Protein AF-A0A7W0W1U2-F1 (afdb_monomer_lite)

Structure (mmCIF, N/CA/C/O backbone):
data_AF-A0A7W0W1U2-F1
#
_entry.id   AF-A0A7W0W1U2-F1
#
loop_
_atom_site.group_PDB
_atom_site.id
_atom_site.type_symbol
_atom_site.label_atom_id
_atom_site.label_alt_id
_atom_site.label_comp_id
_atom_site.label_asym_id
_atom_site.label_entity_id
_atom_site.label_seq_id
_atom_site.pdbx_PDB_ins_code
_atom_site.Cartn_x
_atom_site.Cartn_y
_atom_site.Cartn_z
_atom_site.occupancy
_atom_site.B_iso_or_equiv
_atom_site.auth_seq_id
_atom_site.auth_comp_id
_atom_site.auth_asym_id
_atom_site.auth_atom_id
_atom_site.pdbx_PDB_model_num
ATOM 1 N N . MET A 1 1 ? -8.703 -3.988 0.001 1.00 91.25 1 MET A N 1
ATOM 2 C CA . MET A 1 1 ? -7.296 -3.685 0.363 1.00 91.25 1 MET A CA 1
ATOM 3 C C . MET A 1 1 ? -6.735 -2.742 -0.685 1.00 91.25 1 MET A C 1
ATOM 5 O O . MET A 1 1 ? -7.022 -2.991 -1.842 1.00 91.25 1 MET A O 1
ATOM 9 N N . LEU A 1 2 ? -6.006 -1.680 -0.333 1.00 95.44 2 LEU A N 1
ATOM 10 C CA . LEU A 1 2 ? -5.443 -0.754 -1.333 1.00 95.44 2 LEU A CA 1
ATOM 11 C C . LEU A 1 2 ? -4.035 -1.207 -1.749 1.00 95.44 2 LEU A C 1
ATOM 13 O O . LEU A 1 2 ? -3.272 -1.647 -0.891 1.00 95.44 2 LEU A O 1
ATOM 17 N N . ILE A 1 3 ? -3.698 -1.102 -3.032 1.00 94.31 3 ILE A N 1
ATOM 18 C CA . ILE A 1 3 ? -2.382 -1.440 -3.584 1.00 94.31 3 ILE A CA 1
ATOM 19 C C . ILE A 1 3 ? -1.777 -0.195 -4.227 1.00 94.31 3 ILE A C 1
ATOM 21 O O . ILE A 1 3 ? -2.389 0.427 -5.092 1.00 94.31 3 ILE A O 1
ATOM 25 N N . LEU A 1 4 ? -0.564 0.141 -3.796 1.00 92.38 4 LEU A N 1
ATOM 26 C CA . LEU A 1 4 ? 0.267 1.216 -4.322 1.00 92.38 4 LEU A CA 1
ATOM 27 C C . LEU A 1 4 ? 1.509 0.581 -4.941 1.00 92.38 4 LEU A C 1
ATOM 29 O O . LEU A 1 4 ? 2.336 0.015 -4.226 1.00 92.38 4 LEU A O 1
ATOM 33 N N . ALA A 1 5 ? 1.615 0.640 -6.264 1.00 90.88 5 ALA A N 1
ATOM 34 C CA . ALA A 1 5 ? 2.724 0.065 -7.014 1.00 90.88 5 ALA A CA 1
ATOM 35 C C . ALA A 1 5 ? 3.254 1.070 -8.032 1.00 90.88 5 ALA A C 1
ATOM 37 O O . ALA A 1 5 ? 2.494 1.900 -8.530 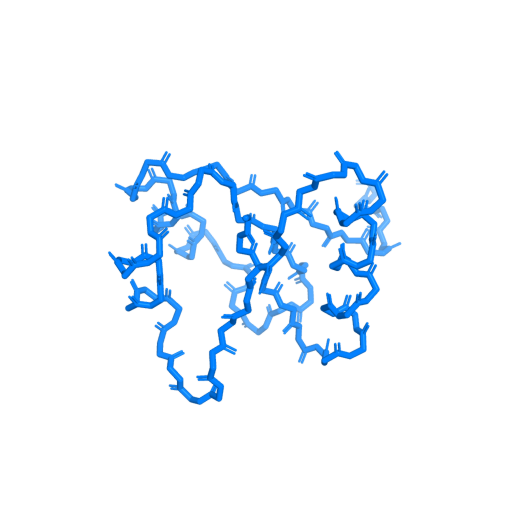1.00 90.88 5 ALA A O 1
ATOM 38 N N . ARG A 1 6 ? 4.563 1.030 -8.313 1.00 86.31 6 ARG A N 1
ATOM 39 C CA . ARG A 1 6 ? 5.161 1.936 -9.308 1.00 86.31 6 ARG A CA 1
ATOM 40 C C . ARG A 1 6 ? 4.694 1.598 -10.717 1.00 86.31 6 ARG A C 1
ATOM 42 O O . ARG A 1 6 ? 4.511 2.488 -11.540 1.00 86.31 6 ARG A O 1
ATOM 49 N N . GLU A 1 7 ? 4.586 0.305 -10.987 1.00 88.69 7 GLU A N 1
ATOM 50 C CA . GLU A 1 7 ? 4.265 -0.244 -12.294 1.00 88.69 7 GLU A CA 1
ATOM 51 C C . GLU A 1 7 ? 2.925 -0.972 -12.222 1.00 88.69 7 GLU A C 1
ATOM 53 O O . GLU A 1 7 ? 2.712 -1.811 -11.341 1.00 88.69 7 GLU A O 1
ATOM 58 N N . ASP A 1 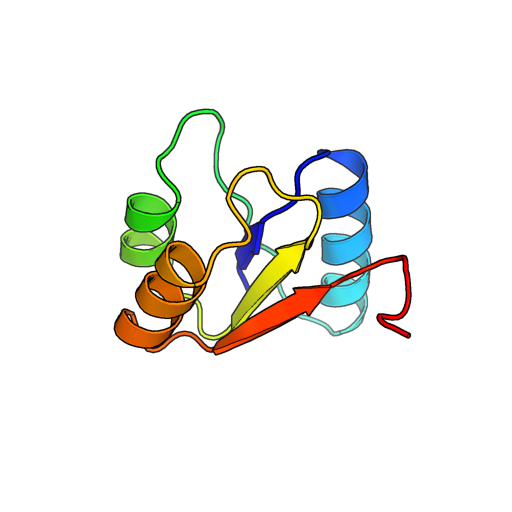8 ? 2.048 -0.706 -13.190 1.00 90.31 8 ASP A N 1
ATOM 59 C CA . ASP A 1 8 ? 0.709 -1.305 -13.259 1.00 90.31 8 ASP A CA 1
ATOM 60 C C . ASP A 1 8 ? 0.759 -2.837 -13.231 1.00 90.31 8 ASP A C 1
ATOM 62 O O . ASP A 1 8 ? -0.071 -3.488 -12.598 1.00 90.31 8 ASP A O 1
ATOM 66 N N . VAL A 1 9 ? 1.775 -3.427 -13.868 1.00 92.25 9 VAL A N 1
ATOM 67 C CA . VAL A 1 9 ? 1.981 -4.881 -13.895 1.00 92.25 9 VAL A CA 1
ATOM 68 C C . VAL A 1 9 ? 2.266 -5.425 -12.494 1.00 92.25 9 VAL A C 1
ATOM 70 O O . VAL A 1 9 ? 1.696 -6.445 -12.110 1.00 92.25 9 VAL A O 1
ATOM 73 N N . VAL A 1 10 ? 3.104 -4.745 -11.706 1.00 91.31 10 VAL A N 1
ATOM 74 C CA . VAL A 1 10 ? 3.393 -5.145 -10.320 1.00 91.31 10 VAL A CA 1
ATOM 75 C C . VAL A 1 10 ? 2.127 -5.030 -9.472 1.00 91.31 10 VAL A C 1
ATOM 77 O O . VAL A 1 10 ? 1.784 -5.970 -8.754 1.00 91.31 10 VAL A O 1
ATOM 80 N N . GLY A 1 11 ? 1.380 -3.932 -9.615 1.00 92.88 11 GLY A N 1
ATOM 81 C CA . GLY A 1 11 ? 0.092 -3.745 -8.944 1.00 92.88 11 GLY A CA 1
ATOM 82 C C . GLY A 1 11 ? -0.919 -4.845 -9.284 1.00 92.88 11 GLY A C 1
ATOM 83 O O . GLY A 1 11 ? -1.555 -5.403 -8.388 1.00 92.88 11 GLY A O 1
ATOM 84 N N . ALA A 1 12 ? -1.029 -5.218 -10.560 1.00 94.69 12 ALA A N 1
ATOM 85 C CA . ALA A 1 12 ? -1.914 -6.285 -11.019 1.00 94.69 12 ALA A CA 1
ATOM 86 C C . ALA A 1 12 ? -1.515 -7.656 -10.446 1.00 94.69 12 ALA A C 1
ATOM 88 O O . ALA A 1 12 ? -2.373 -8.396 -9.967 1.00 94.69 12 ALA A O 1
ATOM 89 N N . LEU A 1 13 ? -0.218 -7.985 -10.425 1.00 94.38 13 LEU A N 1
ATOM 90 C CA . LEU A 1 13 ? 0.277 -9.238 -9.841 1.00 94.38 13 LEU A CA 1
ATOM 91 C C . LEU A 1 13 ? 0.019 -9.311 -8.332 1.00 94.38 13 LEU A C 1
ATOM 93 O O . LEU A 1 13 ? -0.420 -10.346 -7.830 1.00 94.38 13 LEU A O 1
ATOM 97 N N . LEU A 1 14 ? 0.246 -8.212 -7.607 1.00 92.69 14 LEU A N 1
ATOM 98 C CA . LEU A 1 14 ? -0.089 -8.120 -6.187 1.00 92.69 14 LEU A CA 1
ATOM 99 C C . LEU A 1 14 ? -1.598 -8.257 -5.960 1.00 92.69 14 LEU A C 1
ATOM 101 O O . LEU A 1 14 ? -2.012 -8.960 -5.041 1.00 92.69 14 LEU A O 1
ATOM 105 N N . GLY A 1 15 ? -2.418 -7.645 -6.814 1.00 94.75 15 GLY A N 1
ATOM 106 C CA . GLY A 1 15 ? -3.873 -7.778 -6.773 1.00 94.75 15 GLY A CA 1
ATOM 107 C C . GLY A 1 15 ? -4.348 -9.207 -6.969 1.00 94.75 15 GLY A C 1
ATOM 108 O O . GLY A 1 15 ? -5.134 -9.701 -6.167 1.00 94.75 15 GLY A O 1
ATOM 109 N N . LEU A 1 16 ? -3.7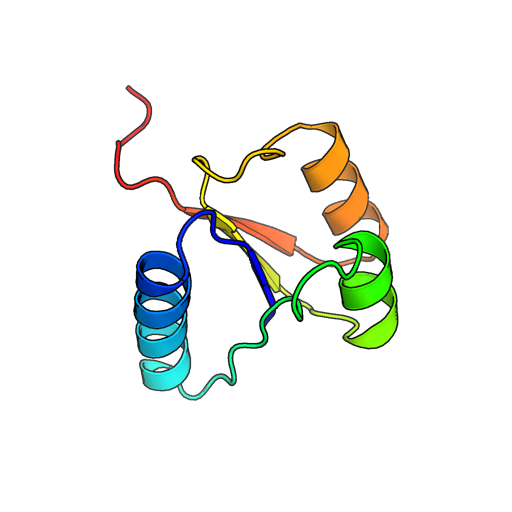91 -9.919 -7.947 1.00 95.69 16 LEU A N 1
ATOM 110 C CA . LEU A 1 16 ? -4.107 -11.327 -8.171 1.00 95.69 16 LEU A CA 1
ATOM 111 C C . LEU A 1 16 ? -3.837 -12.178 -6.919 1.00 95.69 16 LEU A C 1
ATOM 113 O O . LEU A 1 16 ? -4.656 -13.012 -6.539 1.00 95.69 16 LEU A O 1
ATOM 117 N N . LEU A 1 17 ? -2.712 -11.958 -6.229 1.00 92.75 17 LEU A N 1
ATOM 118 C CA . LEU A 1 17 ? -2.399 -12.683 -4.988 1.00 92.75 17 LEU A CA 1
ATOM 119 C C . LEU A 1 17 ? -3.434 -12.445 -3.879 1.00 92.75 17 LEU A C 1
ATOM 121 O O . LEU A 1 17 ? -3.636 -13.306 -3.022 1.00 92.75 17 LEU A O 1
ATOM 125 N N . VAL A 1 18 ? -4.077 -11.283 -3.896 1.00 92.06 18 VAL A N 1
ATOM 126 C CA . VAL A 1 18 ? -5.080 -10.843 -2.922 1.00 92.06 18 VAL A CA 1
ATOM 127 C C . VAL A 1 18 ? -6.436 -11.445 -3.255 1.00 92.06 18 VAL A C 1
ATOM 129 O O . VAL A 1 18 ? -7.088 -12.005 -2.373 1.00 92.06 18 VAL A O 1
ATOM 132 N N . GLU A 1 19 ? -6.804 -11.443 -4.533 1.00 95.44 19 GLU A N 1
ATOM 133 C CA . GLU A 1 19 ? -8.000 -12.110 -5.052 1.00 95.44 19 GLU A CA 1
ATOM 134 C C . GLU A 1 19 ? -7.976 -13.615 -4.780 1.00 95.44 19 GLU A C 1
ATOM 136 O O . GLU A 1 19 ? -8.977 -14.182 -4.343 1.00 95.44 19 GLU A O 1
ATOM 141 N N . LEU A 1 20 ? -6.813 -14.264 -4.914 1.00 95.19 20 LEU A N 1
ATOM 142 C CA . LEU A 1 20 ? -6.628 -15.678 -4.559 1.00 95.19 20 LEU A CA 1
ATOM 143 C C . LEU A 1 20 ? -6.911 -15.979 -3.075 1.00 95.19 20 LEU A C 1
ATOM 145 O O . LEU A 1 20 ? -7.079 -17.140 -2.699 1.00 95.19 20 LEU A O 1
ATOM 149 N N . ARG A 1 21 ? -6.963 -14.954 -2.217 1.00 92.12 21 ARG A N 1
ATOM 150 C CA . ARG A 1 21 ? -7.350 -15.057 -0.801 1.00 92.12 21 ARG A CA 1
ATOM 151 C C . ARG A 1 21 ? -8.801 -14.645 -0.538 1.00 92.12 21 ARG A C 1
ATOM 153 O O . ARG A 1 21 ? -9.193 -14.577 0.623 1.00 92.12 21 ARG A O 1
ATOM 160 N N . GLY A 1 22 ? -9.590 -14.405 -1.585 1.00 92.44 22 GLY A N 1
ATOM 161 C CA . GLY A 1 22 ? -10.985 -13.973 -1.491 1.00 92.44 22 GLY A CA 1
ATOM 162 C C . GLY A 1 22 ? -11.144 -12.511 -1.072 1.00 92.44 22 GLY A C 1
ATOM 163 O O . GLY A 1 22 ? -12.180 -12.148 -0.520 1.00 92.44 22 GLY A O 1
ATOM 164 N N . LEU A 1 23 ? -10.112 -11.687 -1.274 1.00 91.75 23 LEU A N 1
ATOM 165 C CA . LEU A 1 23 ? -10.131 -10.258 -0.973 1.00 91.75 23 LEU A CA 1
ATOM 166 C C . LEU A 1 23 ? -10.204 -9.443 -2.267 1.00 91.75 23 LEU A C 1
ATOM 168 O O . LEU A 1 23 ? -9.649 -9.842 -3.283 1.00 91.75 23 LEU A O 1
ATOM 172 N N . GLU A 1 24 ? -10.815 -8.262 -2.201 1.00 93.31 24 GLU A N 1
ATOM 173 C CA . GLU A 1 24 ? -10.890 -7.341 -3.339 1.00 93.31 24 GLU A CA 1
ATOM 174 C C . GLU A 1 24 ? -9.759 -6.293 -3.270 1.00 93.31 24 GLU A C 1
ATOM 176 O O . GLU A 1 24 ? -9.711 -5.483 -2.319 1.00 93.31 24 GLU A O 1
ATOM 181 N N . PRO A 1 25 ? -8.812 -6.304 -4.229 1.00 94.75 25 PRO A N 1
ATOM 182 C CA . PRO A 1 25 ? -7.822 -5.250 -4.358 1.00 94.75 25 PRO A CA 1
ATOM 183 C C . PRO A 1 25 ? -8.473 -3.974 -4.900 1.00 94.75 25 PRO A C 1
ATOM 185 O O . PRO A 1 25 ? -9.404 -3.998 -5.699 1.00 94.75 25 PRO A O 1
ATOM 188 N N . ARG A 1 26 ? -7.968 -2.838 -4.438 1.00 94.88 26 ARG A N 1
ATOM 189 C CA . ARG A 1 26 ? -8.293 -1.500 -4.927 1.00 94.88 26 ARG A CA 1
ATOM 190 C C . ARG A 1 26 ? -6.992 -0.830 -5.333 1.00 94.88 26 ARG A C 1
ATOM 192 O O . ARG A 1 26 ? -5.952 -1.112 -4.734 1.00 94.88 26 ARG A O 1
ATOM 199 N N . TYR A 1 27 ? -7.068 0.069 -6.297 1.00 92.25 27 TYR A N 1
ATOM 200 C CA . TYR A 1 27 ? -5.925 0.785 -6.851 1.00 92.25 27 TYR A CA 1
ATOM 201 C C . TYR A 1 27 ? -6.165 2.288 -6.746 1.00 92.25 27 TYR A C 1
ATOM 203 O O . TYR A 1 27 ? -7.288 2.722 -6.488 1.00 92.25 27 TYR A O 1
ATOM 211 N N . VAL A 1 28 ? -5.103 3.072 -6.896 1.00 89.12 28 VAL A N 1
ATOM 212 C CA . VAL A 1 28 ? -5.222 4.524 -7.056 1.00 89.12 28 VAL A CA 1
ATOM 213 C C . VAL A 1 28 ? -5.533 4.807 -8.519 1.00 89.12 28 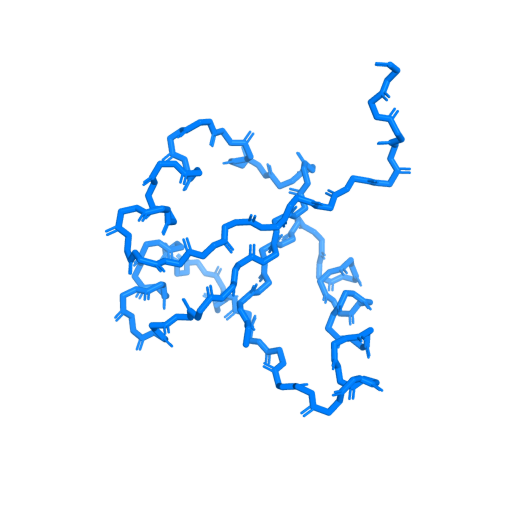VAL A C 1
ATOM 215 O O . VAL A 1 28 ? -4.871 4.266 -9.404 1.00 89.12 28 VAL A O 1
ATOM 218 N N . ASP A 1 29 ? -6.541 5.637 -8.767 1.00 80.31 29 ASP A N 1
ATOM 219 C CA . ASP A 1 29 ? -6.931 6.012 -10.122 1.00 80.31 29 ASP A CA 1
ATOM 220 C C . ASP A 1 29 ? -6.042 7.152 -10.638 1.00 80.31 29 ASP A C 1
ATOM 222 O O . ASP A 1 29 ? -6.086 8.266 -10.119 1.00 80.31 29 ASP A O 1
ATOM 226 N N . GLY A 1 30 ? -5.271 6.896 -11.699 1.00 77.25 30 GLY A N 1
ATOM 227 C CA . GLY A 1 30 ? -4.538 7.922 -12.452 1.00 77.25 30 GLY A CA 1
ATOM 228 C C . GLY A 1 30 ? -3.699 8.864 -11.578 1.00 77.25 30 GLY A C 1
ATOM 229 O O . GLY A 1 30 ? -2.839 8.420 -10.823 1.00 77.25 30 GLY A O 1
ATOM 230 N N . ASP A 1 31 ? -3.964 10.170 -11.689 1.00 80.50 31 ASP A N 1
ATOM 231 C CA . ASP A 1 31 ? -3.251 11.234 -10.965 1.00 80.50 31 ASP A CA 1
ATOM 232 C C . ASP A 1 31 ? -3.855 11.549 -9.582 1.00 80.50 31 ASP A C 1
ATOM 234 O O . ASP A 1 31 ? -3.541 12.581 -8.977 1.00 80.50 31 ASP A O 1
ATOM 238 N N . GLU A 1 32 ? -4.764 10.711 -9.072 1.00 86.19 32 GLU A N 1
ATOM 239 C CA . GLU A 1 32 ? -5.343 10.928 -7.752 1.00 86.19 32 GLU A CA 1
ATOM 240 C C . GLU A 1 32 ? -4.252 10.889 -6.662 1.00 86.19 32 GLU A C 1
ATOM 242 O O . GLU A 1 32 ? -3.484 9.927 -6.568 1.00 86.19 32 GLU A O 1
ATOM 247 N N . PRO A 1 33 ? -4.191 11.894 -5.767 1.00 88.62 33 PRO A N 1
ATOM 248 C CA . PRO A 1 33 ? -3.301 11.828 -4.622 1.00 88.62 33 PRO A CA 1
ATOM 249 C C . PRO A 1 33 ? -3.663 10.645 -3.720 1.00 88.62 33 PRO A C 1
ATOM 251 O O . PRO A 1 33 ? -4.786 10.544 -3.235 1.00 88.62 33 PRO A O 1
ATOM 254 N N . VAL A 1 34 ? -2.677 9.815 -3.375 1.00 88.62 34 VAL A N 1
ATOM 255 C CA . VAL A 1 34 ? -2.847 8.627 -2.512 1.00 88.62 34 VAL A CA 1
ATOM 256 C C . VAL A 1 34 ? -3.633 8.918 -1.226 1.00 88.62 34 VAL A C 1
ATOM 258 O O . VAL A 1 34 ? -4.432 8.101 -0.768 1.00 88.62 34 VAL A O 1
ATOM 261 N N . ARG A 1 35 ? -3.425 10.099 -0.631 1.00 90.25 35 ARG A N 1
ATOM 262 C CA . ARG A 1 35 ? -4.138 10.530 0.580 1.00 90.25 35 ARG A CA 1
ATOM 263 C C . ARG A 1 35 ? -5.657 10.611 0.377 1.00 90.25 35 ARG A C 1
ATOM 265 O O . ARG A 1 35 ? -6.400 10.299 1.304 1.00 90.25 35 ARG A O 1
ATOM 272 N N . ASP A 1 36 ? -6.093 11.023 -0.810 1.00 91.88 36 ASP A N 1
ATOM 273 C CA . ASP A 1 36 ? -7.493 11.254 -1.148 1.00 91.88 36 ASP A CA 1
ATOM 274 C C . ASP A 1 36 ? -8.161 9.891 -1.406 1.00 91.88 36 ASP A C 1
ATOM 276 O O . ASP A 1 36 ? -9.222 9.613 -0.842 1.00 91.88 36 ASP A O 1
ATOM 280 N N . THR A 1 37 ? -7.461 8.967 -2.079 1.00 91.81 37 THR A N 1
ATOM 281 C CA . THR A 1 37 ? -7.882 7.562 -2.200 1.00 91.81 37 THR A CA 1
ATOM 282 C C . THR A 1 37 ? -8.009 6.883 -0.833 1.00 91.81 37 THR A C 1
ATOM 284 O O . THR A 1 37 ? -9.007 6.220 -0.565 1.00 91.81 37 THR A O 1
ATOM 287 N N . ILE A 1 38 ? -7.036 7.050 0.072 1.00 92.44 38 ILE A N 1
ATOM 288 C CA . ILE A 1 38 ? -7.096 6.470 1.428 1.00 92.44 38 ILE A CA 1
ATOM 289 C C . ILE A 1 38 ? -8.285 7.034 2.215 1.00 92.44 38 ILE A C 1
ATOM 291 O O . ILE A 1 38 ? -8.965 6.284 2.920 1.00 92.44 38 ILE A O 1
ATOM 295 N N . ALA A 1 39 ? -8.542 8.338 2.093 1.00 92.19 39 ALA A N 1
ATOM 296 C CA . ALA A 1 39 ? -9.669 8.989 2.747 1.00 92.19 39 ALA A CA 1
ATOM 297 C C . ALA A 1 39 ? -11.021 8.527 2.186 1.00 92.19 39 ALA A C 1
ATOM 299 O O . ALA A 1 39 ? -11.963 8.402 2.957 1.00 92.19 39 ALA A O 1
ATOM 300 N N . ARG A 1 40 ? -11.123 8.250 0.879 1.00 91.75 40 ARG A N 1
ATOM 301 C CA . ARG A 1 40 ? -12.345 7.723 0.253 1.00 91.75 40 ARG A CA 1
ATOM 302 C C . ARG A 1 40 ? -12.574 6.248 0.578 1.00 91.75 40 ARG A C 1
ATOM 304 O O . ARG A 1 40 ? -13.676 5.854 0.943 1.00 91.75 40 ARG A O 1
ATOM 311 N N . GLU A 1 41 ? -11.544 5.426 0.401 1.00 92.50 41 GLU A N 1
ATOM 312 C CA . GLU A 1 41 ? -11.669 3.966 0.409 1.00 92.50 41 GLU A CA 1
ATOM 313 C C . GLU A 1 41 ? -11.588 3.350 1.806 1.00 92.50 41 GLU A C 1
ATOM 315 O O . GLU A 1 41 ? -11.886 2.163 1.955 1.00 92.50 41 GLU A O 1
ATOM 320 N N . HIS A 1 42 ? -11.138 4.119 2.805 1.00 93.56 42 HIS A N 1
ATOM 321 C CA . HIS A 1 42 ? -10.938 3.685 4.190 1.00 93.56 42 HIS A CA 1
ATOM 322 C C . HIS A 1 42 ? -10.337 2.267 4.318 1.00 93.56 42 HIS A C 1
ATOM 324 O O . HIS A 1 42 ? -10.908 1.397 4.984 1.00 93.56 42 HIS A O 1
ATOM 330 N N . PRO A 1 43 ? -9.197 1.979 3.659 1.00 94.75 43 PRO A N 1
ATOM 331 C CA . PRO A 1 43 ? -8.668 0.625 3.611 1.00 94.75 43 PRO A CA 1
ATOM 332 C C . PRO A 1 43 ? -8.135 0.181 4.980 1.00 94.75 43 PRO A C 1
ATOM 334 O O . PRO A 1 43 ? -7.451 0.931 5.664 1.00 94.75 43 PRO A O 1
ATOM 337 N N . THR A 1 44 ? -8.354 -1.082 5.355 1.00 94.62 44 THR A N 1
ATOM 338 C CA . THR A 1 44 ? -7.716 -1.673 6.551 1.00 94.62 44 THR A CA 1
ATOM 339 C C . THR A 1 44 ? -6.226 -1.949 6.335 1.00 94.62 44 THR A C 1
ATOM 341 O O . THR A 1 44 ? -5.422 -1.820 7.256 1.00 94.62 44 THR A O 1
ATOM 344 N N . PHE A 1 45 ? -5.849 -2.311 5.106 1.00 94.88 45 PHE A N 1
ATOM 345 C CA . PHE A 1 45 ? -4.477 -2.613 4.703 1.00 94.88 45 PHE A CA 1
ATOM 346 C C . PHE A 1 45 ? -4.133 -1.867 3.416 1.00 94.88 45 PHE A C 1
ATOM 348 O O . PHE A 1 45 ? -4.957 -1.808 2.494 1.00 94.88 45 PHE A O 1
ATOM 355 N N . VAL A 1 46 ? -2.909 -1.345 3.358 1.00 94.69 46 VAL A N 1
ATOM 356 C CA . VAL A 1 46 ? -2.325 -0.725 2.166 1.00 94.69 46 VAL A CA 1
ATOM 357 C C . VAL A 1 46 ? -1.040 -1.470 1.832 1.00 94.69 46 VAL A C 1
ATOM 359 O O . VAL A 1 46 ? -0.081 -1.400 2.598 1.00 94.69 46 VAL A O 1
ATOM 362 N N . VAL A 1 47 ? -1.024 -2.199 0.719 1.00 93.12 47 VAL A N 1
ATOM 363 C CA . VAL A 1 47 ? 0.202 -2.804 0.190 1.00 93.12 47 VAL A CA 1
ATOM 364 C C . VAL A 1 47 ? 0.968 -1.739 -0.573 1.00 93.12 47 VAL A C 1
ATOM 366 O O . VAL A 1 47 ? 0.406 -1.091 -1.452 1.00 93.12 47 VAL A O 1
ATOM 369 N N . LEU A 1 48 ? 2.235 -1.566 -0.223 1.00 91.19 48 LEU A N 1
ATOM 370 C CA . LEU A 1 48 ? 3.133 -0.591 -0.817 1.00 91.19 48 LEU A CA 1
ATOM 371 C C . LEU A 1 48 ? 4.330 -1.319 -1.415 1.00 91.19 48 LEU A C 1
ATOM 373 O O . LEU A 1 48 ? 5.099 -1.946 -0.689 1.00 91.19 48 LEU A O 1
ATOM 377 N N . ASP A 1 49 ? 4.473 -1.224 -2.729 1.00 88.81 49 ASP A N 1
ATOM 378 C CA . ASP A 1 49 ? 5.705 -1.563 -3.430 1.00 88.81 49 ASP A CA 1
ATOM 379 C C . ASP A 1 49 ? 6.819 -0.604 -2.987 1.00 88.81 49 ASP A C 1
ATOM 381 O O . ASP A 1 49 ? 6.670 0.613 -3.085 1.00 88.81 49 ASP A O 1
ATOM 385 N N . CYS A 1 50 ? 7.929 -1.126 -2.472 1.00 82.06 50 CYS A N 1
ATOM 386 C CA . CYS A 1 50 ? 9.043 -0.308 -1.998 1.00 82.06 50 CYS A CA 1
ATOM 387 C C . CYS A 1 50 ? 9.722 0.485 -3.123 1.00 82.06 50 CYS A C 1
ATOM 389 O O . CYS A 1 50 ? 10.367 1.493 -2.838 1.00 82.06 50 CYS A O 1
ATOM 391 N N . ASP A 1 51 ? 9.550 0.070 -4.382 1.00 79.12 51 ASP A N 1
ATOM 392 C CA . ASP A 1 51 ? 10.013 0.822 -5.550 1.00 79.12 51 ASP A CA 1
ATOM 393 C C . ASP A 1 51 ? 9.025 1.926 -5.978 1.00 79.12 51 ASP A C 1
ATOM 395 O O . ASP A 1 51 ? 9.295 2.679 -6.921 1.00 79.12 51 ASP A O 1
ATOM 399 N N . TYR A 1 52 ? 7.887 2.069 -5.285 1.00 77.12 52 TYR A N 1
ATOM 400 C CA . TYR A 1 52 ? 6.959 3.185 -5.457 1.00 77.12 52 TYR A CA 1
ATOM 401 C C . TYR A 1 52 ? 7.658 4.510 -5.151 1.00 77.12 52 TYR A C 1
ATOM 403 O O . TYR A 1 52 ? 8.332 4.637 -4.128 1.00 77.12 52 TYR A O 1
ATOM 411 N N . GLN A 1 53 ? 7.462 5.508 -6.027 1.00 65.94 53 GLN A N 1
ATOM 412 C CA . GLN A 1 53 ? 8.166 6.804 -6.022 1.00 65.94 53 GLN A CA 1
ATOM 413 C C . GLN A 1 53 ? 8.178 7.515 -4.657 1.00 65.94 53 GLN A C 1
ATOM 415 O O . GLN A 1 53 ? 9.064 8.326 -4.407 1.00 65.94 53 GLN A O 1
ATOM 420 N N . ASP A 1 54 ? 7.228 7.180 -3.782 1.00 64.25 54 ASP A N 1
ATOM 421 C CA . ASP A 1 54 ? 7.034 7.784 -2.470 1.00 64.25 54 ASP A CA 1
ATOM 422 C C . ASP A 1 54 ? 7.022 6.765 -1.315 1.00 64.25 54 ASP A C 1
ATOM 424 O O . ASP A 1 54 ? 6.382 7.011 -0.289 1.00 64.25 54 ASP A O 1
ATOM 428 N N . CYS A 1 55 ? 7.730 5.627 -1.428 1.00 75.81 55 CYS A N 1
ATOM 429 C CA . CYS A 1 55 ? 7.938 4.703 -0.301 1.00 75.81 55 CYS A CA 1
ATOM 430 C C . CYS A 1 55 ? 8.820 5.332 0.797 1.00 75.81 55 CYS A C 1
ATOM 432 O O . CYS A 1 55 ? 9.977 4.978 1.018 1.00 75.81 55 CYS A O 1
ATOM 434 N N . SER A 1 56 ? 8.246 6.307 1.494 1.00 84.69 56 SER A N 1
ATOM 435 C CA . SER A 1 56 ? 8.871 7.166 2.485 1.00 84.69 56 SER A CA 1
ATOM 436 C C . SER A 1 56 ? 8.187 7.013 3.843 1.00 84.69 56 SER A C 1
ATOM 438 O O . SER A 1 56 ? 7.012 6.651 3.945 1.00 84.69 56 SER A O 1
ATOM 440 N N . GLU A 1 57 ? 8.893 7.384 4.912 1.00 87.88 57 GLU A N 1
ATOM 441 C CA . GLU A 1 57 ? 8.299 7.476 6.254 1.00 87.88 57 GLU A CA 1
ATOM 442 C C . GLU A 1 57 ? 7.109 8.446 6.306 1.00 87.88 57 GLU A C 1
ATOM 444 O O . GLU A 1 57 ? 6.205 8.279 7.126 1.00 87.88 57 GLU A O 1
ATOM 449 N N . HIS A 1 58 ? 7.066 9.442 5.413 1.00 89.81 58 HIS A N 1
ATOM 450 C CA . HIS A 1 58 ? 5.925 10.344 5.307 1.00 89.81 58 HIS A CA 1
ATOM 451 C C . HIS A 1 58 ? 4.664 9.601 4.852 1.00 89.81 58 HIS A C 1
ATOM 453 O O . HIS A 1 58 ? 3.632 9.687 5.523 1.00 89.81 58 HIS A O 1
ATOM 459 N N . LEU A 1 59 ? 4.757 8.830 3.763 1.00 88.62 59 LEU A N 1
ATOM 460 C CA . LEU A 1 59 ? 3.639 8.038 3.250 1.00 88.62 59 LEU A CA 1
ATOM 461 C C . LEU A 1 59 ? 3.211 6.961 4.254 1.00 88.62 59 LEU A C 1
ATOM 463 O O . LEU A 1 59 ? 2.022 6.808 4.536 1.00 88.62 59 LEU A O 1
ATOM 467 N N . LEU A 1 60 ? 4.171 6.268 4.871 1.00 91.94 60 LEU A N 1
ATOM 468 C CA . LEU A 1 60 ? 3.884 5.288 5.922 1.00 91.94 60 LEU A CA 1
ATOM 469 C C . LEU A 1 60 ? 3.188 5.929 7.124 1.00 91.94 60 LEU A C 1
ATOM 471 O O . LEU A 1 60 ? 2.238 5.366 7.672 1.00 91.94 60 LEU A O 1
ATOM 475 N N . GLY A 1 61 ? 3.626 7.124 7.522 1.00 93.12 61 GLY A N 1
ATOM 476 C CA . GLY A 1 61 ? 2.979 7.918 8.556 1.00 93.12 61 GLY A CA 1
ATOM 477 C C . GLY A 1 61 ? 1.549 8.309 8.186 1.00 93.12 61 GLY A C 1
ATOM 478 O O . GLY A 1 61 ? 0.671 8.254 9.045 1.00 93.12 61 GLY A O 1
ATOM 479 N N . LEU A 1 62 ? 1.293 8.662 6.924 1.00 92.38 62 LEU A N 1
ATOM 480 C CA . LEU A 1 62 ? -0.042 8.991 6.423 1.00 92.38 62 LEU A CA 1
ATOM 481 C C . LEU A 1 62 ? -0.984 7.783 6.494 1.00 92.38 62 LEU A C 1
ATOM 483 O O . LEU A 1 62 ? -2.072 7.899 7.056 1.00 92.38 62 LEU A O 1
ATOM 487 N N . ILE A 1 63 ? -0.535 6.622 6.011 1.00 94.06 63 ILE A N 1
ATOM 488 C CA . ILE A 1 63 ? -1.291 5.361 6.062 1.00 94.06 63 ILE A CA 1
ATOM 489 C C . ILE A 1 63 ? -1.618 4.993 7.517 1.00 94.06 63 ILE A C 1
ATOM 491 O O . ILE A 1 63 ? -2.764 4.713 7.857 1.00 94.06 63 ILE A O 1
ATOM 495 N N . ARG A 1 64 ? -0.632 5.054 8.420 1.00 95.44 64 ARG A N 1
ATOM 496 C CA . ARG A 1 64 ? -0.854 4.743 9.844 1.00 95.44 64 ARG A CA 1
ATOM 497 C C . ARG A 1 64 ? -1.841 5.714 10.496 1.00 95.44 64 ARG A C 1
ATOM 499 O O . ARG A 1 64 ? -2.691 5.292 11.276 1.00 95.44 64 ARG A O 1
ATOM 506 N N . LYS A 1 65 ? -1.758 7.011 10.176 1.00 95.69 65 LYS A N 1
ATOM 507 C CA . LYS A 1 65 ? -2.675 8.040 10.702 1.00 95.69 65 LYS A CA 1
ATOM 508 C C . LYS A 1 65 ? -4.113 7.865 10.220 1.00 95.69 65 LYS A C 1
ATOM 510 O O . LYS A 1 65 ? -5.020 8.270 10.940 1.00 95.69 65 LYS A O 1
ATOM 515 N N . SER A 1 66 ? -4.335 7.255 9.055 1.00 94.75 66 SER A N 1
ATOM 516 C CA . SER A 1 66 ? -5.684 6.929 8.582 1.00 94.75 66 SER A CA 1
ATOM 517 C C . SER A 1 66 ? -6.290 5.700 9.274 1.00 94.75 66 SER A C 1
ATOM 519 O O . SER A 1 66 ? -7.423 5.336 8.972 1.00 94.75 66 SER A O 1
ATOM 521 N N . GLY A 1 67 ? -5.545 5.038 10.170 1.00 96.25 67 GLY A N 1
ATOM 522 C CA . GLY A 1 67 ? -5.942 3.785 10.818 1.00 96.25 67 GLY A CA 1
ATOM 523 C C . GLY A 1 67 ? -5.663 2.535 9.979 1.00 96.25 67 GLY A C 1
ATOM 524 O O . GLY A 1 67 ? -5.982 1.429 10.411 1.00 96.25 67 GLY A O 1
ATOM 525 N N . ALA A 1 68 ? -5.058 2.691 8.801 1.00 96.44 68 ALA A N 1
ATOM 526 C CA . ALA A 1 68 ? -4.695 1.583 7.935 1.00 96.44 68 ALA A CA 1
ATOM 527 C C . ALA A 1 68 ? -3.336 0.987 8.332 1.00 96.44 68 ALA A C 1
ATOM 529 O O . ALA A 1 68 ? -2.452 1.667 8.859 1.00 96.44 68 ALA A O 1
ATOM 530 N N . THR A 1 69 ? -3.139 -0.295 8.033 1.00 95.50 69 THR A N 1
ATOM 531 C CA . THR A 1 69 ? -1.861 -0.982 8.245 1.00 95.50 69 THR A CA 1
ATOM 532 C C . THR A 1 69 ? -1.054 -1.009 6.943 1.00 95.50 69 THR A C 1
ATOM 534 O O . THR A 1 69 ? -1.515 -1.617 5.971 1.00 95.50 69 THR A O 1
ATOM 537 N N . PRO A 1 70 ? 0.141 -0.390 6.889 1.00 93.88 70 PRO A N 1
ATOM 538 C CA . PRO A 1 70 ? 1.018 -0.518 5.732 1.00 93.88 70 PRO A CA 1
ATOM 539 C C . PRO A 1 70 ? 1.643 -1.919 5.681 1.00 93.88 70 PRO A C 1
ATOM 541 O O . PRO A 1 70 ? 2.155 -2.416 6.685 1.00 93.88 70 PRO A O 1
ATOM 544 N N . VAL A 1 71 ? 1.634 -2.534 4.500 1.00 92.25 71 VAL A N 1
ATOM 545 C CA . VAL A 1 71 ? 2.285 -3.811 4.191 1.00 92.25 71 VAL A CA 1
ATOM 546 C C . VAL A 1 71 ? 3.309 -3.548 3.097 1.00 92.25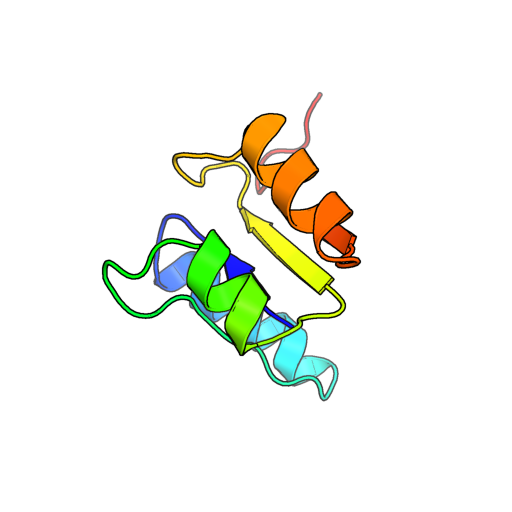 71 VAL A C 1
ATOM 548 O O . VAL A 1 71 ? 2.945 -3.228 1.971 1.00 92.25 71 VAL A O 1
ATOM 551 N N . LEU A 1 72 ? 4.591 -3.660 3.427 1.00 90.12 72 LEU A N 1
ATOM 552 C CA . LEU A 1 72 ? 5.662 -3.414 2.467 1.00 90.12 72 LEU A CA 1
ATOM 553 C C . LEU A 1 72 ? 5.891 -4.648 1.594 1.00 90.12 72 LEU A C 1
ATOM 555 O O . LEU A 1 72 ? 6.065 -5.755 2.108 1.00 90.12 72 LEU A O 1
ATOM 559 N N . PHE A 1 73 ? 5.926 -4.442 0.285 1.00 87.94 73 PHE A N 1
ATOM 560 C CA . PHE A 1 73 ? 6.364 -5.420 -0.695 1.00 87.94 73 PHE A CA 1
ATOM 561 C C . PHE A 1 73 ? 7.694 -4.962 -1.285 1.00 87.94 73 PHE A C 1
ATOM 563 O O . PHE A 1 73 ? 7.810 -3.842 -1.762 1.00 87.94 73 PHE A O 1
ATOM 570 N N . SER A 1 74 ? 8.695 -5.838 -1.273 1.00 82.50 74 SER A N 1
ATOM 571 C CA . SER A 1 74 ? 9.959 -5.600 -1.963 1.00 82.50 74 SER A CA 1
ATOM 572 C C . SER A 1 74 ? 10.385 -6.888 -2.666 1.00 82.50 74 SER A C 1
ATOM 574 O O . SER A 1 74 ? 10.493 -7.923 -1.997 1.00 82.50 74 SER A O 1
ATOM 576 N N . PRO A 1 75 ? 10.642 -6.864 -3.987 1.00 70.94 75 PRO A N 1
ATOM 577 C CA . PRO A 1 75 ? 11.162 -8.026 -4.709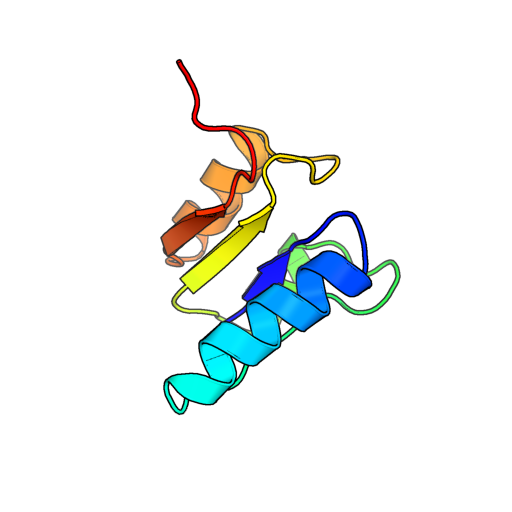 1.00 70.94 75 PRO A CA 1
ATOM 578 C C . PRO A 1 75 ? 12.591 -8.371 -4.261 1.00 70.94 75 PRO A C 1
ATOM 580 O O . PRO A 1 75 ? 12.999 -9.534 -4.282 1.00 70.94 75 PRO A O 1
ATOM 583 N N . SER A 1 76 ? 13.331 -7.369 -3.788 1.00 69.62 76 SER A N 1
ATOM 584 C CA . SER A 1 76 ? 14.637 -7.533 -3.159 1.00 69.62 76 SER A CA 1
ATOM 585 C C . SER A 1 76 ? 14.446 -7.748 -1.661 1.00 69.62 76 SER A C 1
ATOM 587 O O . SER A 1 76 ? 13.840 -6.912 -0.987 1.00 69.62 76 SER A O 1
ATOM 589 N N . ARG A 1 77 ? 14.978 -8.834 -1.091 1.00 56.34 77 ARG A N 1
ATOM 590 C CA . ARG A 1 77 ? 15.115 -8.883 0.372 1.00 56.34 77 ARG A CA 1
ATOM 591 C C . ARG A 1 77 ? 16.052 -7.743 0.765 1.00 56.34 77 ARG A C 1
ATOM 593 O O . ARG A 1 77 ? 17.147 -7.658 0.213 1.00 56.34 77 ARG A O 1
ATOM 600 N N . LEU A 1 78 ? 15.620 -6.879 1.686 1.00 52.12 78 LEU A N 1
ATOM 601 C CA . LEU A 1 78 ? 16.568 -6.055 2.431 1.00 52.12 78 LEU A CA 1
ATOM 602 C C . LEU A 1 78 ? 17.625 -7.019 3.011 1.00 52.12 78 LEU A C 1
ATOM 604 O O . LEU A 1 78 ? 17.215 -8.039 3.580 1.00 52.12 78 LEU A O 1
ATOM 608 N N . PRO A 1 79 ? 18.931 -6.788 2.784 1.00 51.69 79 PRO A N 1
ATOM 609 C CA . PRO A 1 79 ? 19.974 -7.572 3.437 1.00 51.69 79 PRO A CA 1
ATOM 610 C C . PRO A 1 79 ? 19.886 -7.465 4.963 1.00 51.69 79 PRO A C 1
ATOM 612 O O . PRO A 1 79 ? 19.429 -6.411 5.466 1.00 51.69 79 PRO A O 1
#

Radius of gyration: 11.8 Å; chains: 1; bounding box: 32×28×25 Å

Secondary structure (DSSP, 8-state):
-EEE-SSHHHHHHHHHHHHTTT---EE--TT--HHHHHHHH--SEEEEETTSTT-SHHHHHHHHHTTPEEEEE-SSPP-

Sequence (79 aa):
MLILAREDVVGALLGLLVELRGLEPRYVDGDEPVRDTIAREHPTFVVLDCDYQDCSEHLLGLIRKSGATPVLFSPSRLP

Foldseek 3Di:
DEEQDQDVVVSVVVQVVQVVVVHGYDYDPDPDDPLVVCVVVVEQEYEYECPHPPVDPVVCVSCVVSNHHYDYDYPDPDD

pLDDT: mean 88.26, std 9.78, range [51.69, 96.44]